Protein AF-A0A2D6JW12-F1 (afdb_monomer_lite)

Foldseek 3Di:
DKFWFAADPDCCLVVLWPFAADGGATWFAPLVVCPPPDPVPDDPSRVVCNVQAIAGLPPRGGGNATEIDDDDPVSVVSSLQSQLVCCCPPVVQVDSVSSSVVSVVRRPPPDDPPVRYDD

Structure (mmCIF, N/CA/C/O backbone):
data_AF-A0A2D6JW12-F1
#
_entry.id   AF-A0A2D6JW12-F1
#
loop_
_atom_site.group_PDB
_atom_site.id
_atom_site.type_symbol
_atom_site.label_atom_id
_atom_site.label_alt_id
_atom_site.label_comp_id
_atom_site.label_asym_id
_atom_site.label_entity_id
_atom_site.label_seq_id
_atom_site.pdbx_PDB_ins_code
_atom_site.Cartn_x
_atom_site.Cartn_y
_atom_site.Cartn_z
_atom_site.occupancy
_atom_site.B_iso_or_equiv
_atom_site.auth_seq_id
_atom_site.auth_comp_id
_atom_site.auth_asym_id
_atom_site.auth_atom_id
_atom_site.pdbx_PDB_model_num
ATOM 1 N N . MET A 1 1 ? -5.994 5.298 15.481 1.00 89.94 1 MET A N 1
ATOM 2 C CA . MET A 1 1 ? -4.730 4.550 15.757 1.00 89.94 1 MET A CA 1
ATOM 3 C C . MET A 1 1 ? -3.594 5.065 14.869 1.00 89.94 1 MET A C 1
ATOM 5 O O . MET A 1 1 ? -3.895 5.805 13.948 1.00 89.94 1 MET A O 1
ATOM 9 N N . LYS A 1 2 ? -2.315 4.736 15.115 1.00 89.19 2 LYS A N 1
ATOM 10 C CA . LYS A 1 2 ? -1.212 5.111 14.198 1.00 89.19 2 LYS A CA 1
ATOM 11 C C . LYS A 1 2 ? -1.217 4.205 12.961 1.00 89.19 2 LYS A C 1
ATOM 13 O O . LYS A 1 2 ? -1.344 2.994 13.121 1.00 89.19 2 LYS A O 1
ATOM 18 N N . PHE A 1 3 ? -1.085 4.780 11.768 1.00 91.56 3 PHE A N 1
ATOM 19 C CA . PHE A 1 3 ? -1.137 4.055 10.496 1.00 91.56 3 PHE A CA 1
ATOM 20 C C . PHE A 1 3 ? -0.222 4.692 9.436 1.00 91.56 3 PHE A C 1
ATOM 22 O O . PHE A 1 3 ? -0.018 5.911 9.485 1.00 91.56 3 PHE A O 1
ATOM 29 N N . PRO A 1 4 ? 0.340 3.903 8.501 1.00 92.44 4 PRO A N 1
ATOM 30 C CA . PRO A 1 4 ? 1.171 4.424 7.421 1.00 92.44 4 PRO A CA 1
ATOM 31 C C . PRO A 1 4 ? 0.363 5.229 6.410 1.00 92.44 4 PRO A C 1
ATOM 33 O O . PRO A 1 4 ? -0.703 4.800 5.968 1.00 92.44 4 PRO A O 1
ATOM 36 N N . ARG A 1 5 ? 0.912 6.370 6.012 1.00 93.00 5 ARG A N 1
ATOM 37 C CA . ARG A 1 5 ? 0.364 7.247 4.984 1.00 93.00 5 ARG A CA 1
ATOM 38 C C . ARG A 1 5 ? 1.472 7.585 3.996 1.00 93.00 5 ARG A C 1
ATOM 40 O O . ARG A 1 5 ? 2.575 7.918 4.428 1.00 93.00 5 ARG A O 1
ATOM 47 N N . THR A 1 6 ? 1.224 7.432 2.706 1.00 93.00 6 THR A N 1
ATOM 48 C CA . THR A 1 6 ? 2.242 7.609 1.662 1.00 93.00 6 THR A CA 1
ATOM 49 C C . THR A 1 6 ? 2.751 9.044 1.623 1.00 93.00 6 THR A C 1
ATOM 51 O O . THR A 1 6 ? 2.008 9.998 1.864 1.00 93.00 6 THR A O 1
ATOM 54 N N . ILE A 1 7 ? 4.037 9.199 1.312 1.00 91.25 7 ILE A N 1
ATOM 55 C CA . ILE A 1 7 ? 4.637 10.502 1.027 1.00 91.25 7 ILE A CA 1
ATOM 56 C C . ILE A 1 7 ? 5.462 10.399 -0.247 1.00 91.25 7 ILE A C 1
ATOM 58 O O . ILE A 1 7 ? 6.224 9.453 -0.437 1.00 91.25 7 ILE A O 1
ATOM 62 N N . ARG A 1 8 ? 5.327 11.398 -1.116 1.00 87.75 8 ARG A N 1
ATOM 63 C CA . ARG A 1 8 ? 6.097 11.495 -2.353 1.00 87.75 8 ARG A CA 1
ATOM 64 C C . ARG A 1 8 ? 7.082 12.651 -2.209 1.00 87.75 8 ARG A C 1
ATOM 66 O O . ARG A 1 8 ? 6.677 13.808 -2.213 1.00 87.75 8 ARG A O 1
ATOM 73 N N . LEU A 1 9 ? 8.359 12.324 -2.009 1.00 85.06 9 LEU A N 1
ATOM 74 C CA . LEU A 1 9 ? 9.419 13.319 -1.784 1.00 85.06 9 LEU A CA 1
ATOM 75 C C . LEU A 1 9 ? 9.937 13.926 -3.091 1.00 85.06 9 LEU A C 1
ATOM 77 O O . LEU A 1 9 ? 10.370 15.073 -3.122 1.00 85.06 9 LEU A O 1
ATOM 81 N N . ASP A 1 10 ? 9.891 13.146 -4.165 1.00 84.75 10 ASP A N 1
ATOM 82 C CA . ASP A 1 10 ? 10.336 13.504 -5.503 1.00 84.75 10 ASP A CA 1
ATOM 83 C C . ASP A 1 10 ? 9.603 12.638 -6.549 1.00 84.75 10 ASP A C 1
ATOM 85 O O . ASP A 1 10 ? 8.677 11.882 -6.245 1.00 84.75 10 ASP A O 1
ATOM 89 N N . ILE A 1 11 ? 10.014 12.736 -7.814 1.00 85.81 11 ILE A N 1
ATOM 90 C CA . ILE A 1 11 ? 9.456 11.932 -8.910 1.00 85.81 11 ILE A CA 1
ATOM 91 C C . ILE A 1 11 ? 9.965 10.476 -8.916 1.00 85.81 11 ILE A C 1
ATOM 93 O O . ILE A 1 11 ? 9.602 9.702 -9.802 1.00 85.81 11 ILE A O 1
ATOM 97 N N . HIS A 1 12 ? 10.807 10.069 -7.957 1.00 83.56 12 HIS A N 1
ATOM 98 C CA . HIS A 1 12 ? 11.449 8.756 -7.972 1.00 83.56 12 HIS A CA 1
ATOM 99 C C . HIS A 1 12 ? 10.423 7.624 -7.994 1.00 83.56 12 HIS A C 1
ATOM 101 O O . HIS A 1 12 ? 10.565 6.709 -8.800 1.00 83.56 12 HIS A O 1
ATOM 107 N N .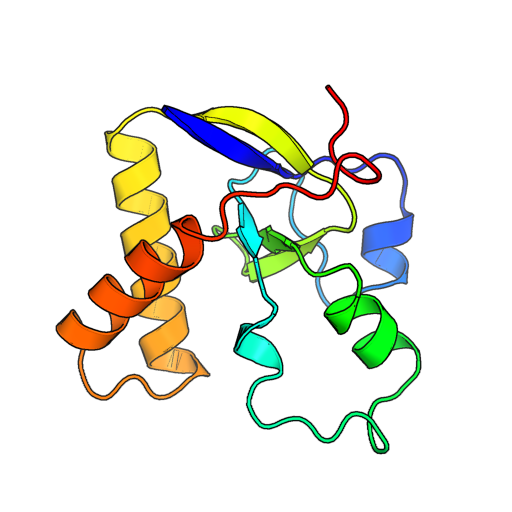 ASP A 1 13 ? 9.369 7.695 -7.175 1.00 83.06 13 ASP A N 1
ATOM 108 C CA . ASP A 1 13 ? 8.333 6.654 -7.130 1.00 83.06 13 ASP A CA 1
ATOM 109 C C . ASP A 1 13 ? 7.659 6.456 -8.501 1.00 83.06 13 ASP A C 1
ATOM 111 O O . ASP A 1 13 ? 7.462 5.319 -8.927 1.00 83.06 13 ASP A O 1
ATOM 115 N N . ALA A 1 14 ? 7.400 7.541 -9.239 1.00 84.75 14 ALA A N 1
ATOM 116 C CA . ALA A 1 14 ? 6.813 7.488 -10.582 1.00 84.75 14 ALA A CA 1
ATOM 117 C C . ALA A 1 14 ? 7.766 6.901 -11.640 1.00 84.75 14 ALA A C 1
ATOM 119 O O . ALA A 1 14 ? 7.318 6.315 -12.621 1.00 84.75 14 ALA A O 1
ATOM 120 N N . ASN A 1 15 ? 9.080 7.029 -11.442 1.00 85.75 15 ASN A N 1
ATOM 121 C CA . ASN A 1 15 ? 10.089 6.461 -12.341 1.00 85.75 15 ASN A CA 1
ATOM 122 C C . ASN A 1 15 ? 10.454 5.009 -11.981 1.00 85.75 15 ASN A C 1
ATOM 124 O O . ASN A 1 15 ? 10.843 4.214 -12.847 1.00 85.75 15 ASN A O 1
ATOM 128 N N . ALA A 1 16 ? 10.374 4.669 -10.694 1.00 81.25 16 ALA A N 1
ATOM 129 C CA . ALA A 1 16 ? 10.779 3.384 -10.144 1.00 81.25 16 ALA A CA 1
ATOM 130 C C . ALA A 1 16 ? 9.693 2.316 -10.296 1.00 81.25 16 ALA A C 1
ATOM 132 O O . ALA A 1 16 ? 10.017 1.157 -10.577 1.00 81.25 16 ALA A O 1
ATOM 133 N N . PHE A 1 17 ? 8.424 2.695 -10.132 1.00 82.19 17 PHE A N 1
ATOM 134 C CA . PHE A 1 17 ? 7.300 1.765 -10.112 1.00 82.19 17 PHE A CA 1
ATOM 135 C C . PHE A 1 17 ? 6.399 1.927 -11.341 1.00 82.19 17 PHE A C 1
ATOM 137 O O . PHE A 1 17 ? 6.193 3.047 -11.797 1.00 82.19 17 PHE A O 1
ATOM 144 N N . PRO A 1 18 ? 5.816 0.830 -11.865 1.00 83.31 18 PRO A N 1
ATOM 145 C CA . PRO A 1 18 ? 4.823 0.913 -12.939 1.00 83.31 18 PRO A CA 1
ATOM 146 C C . PRO A 1 18 ? 3.600 1.757 -12.559 1.00 83.31 18 PRO A C 1
ATOM 148 O O . PRO A 1 18 ? 3.041 2.448 -13.403 1.00 83.31 18 PRO A O 1
ATOM 151 N N . LEU A 1 19 ? 3.211 1.699 -11.282 1.00 88.62 19 LEU A N 1
ATOM 152 C CA . LEU A 1 19 ? 2.178 2.534 -10.688 1.00 88.62 19 LEU A CA 1
ATOM 153 C C . LEU A 1 19 ? 2.689 3.071 -9.351 1.00 88.62 19 LEU A C 1
ATOM 155 O O . LEU A 1 19 ? 2.989 2.294 -8.440 1.00 88.62 19 LEU A O 1
ATOM 159 N N . ALA A 1 20 ? 2.796 4.393 -9.245 1.00 90.31 20 ALA A N 1
ATOM 160 C CA . ALA A 1 20 ? 3.122 5.063 -7.996 1.00 90.31 20 ALA A CA 1
ATOM 161 C C . ALA A 1 20 ? 1.850 5.286 -7.173 1.00 90.31 20 ALA A C 1
ATOM 163 O O . ALA A 1 20 ? 0.820 5.706 -7.698 1.00 90.31 20 ALA A O 1
ATOM 164 N N . ALA A 1 21 ? 1.947 5.025 -5.877 1.00 91.88 21 ALA A N 1
ATOM 165 C CA . ALA A 1 21 ? 0.917 5.385 -4.917 1.00 91.88 21 ALA A CA 1
ATOM 166 C C . ALA A 1 21 ? 0.757 6.910 -4.860 1.00 91.88 21 ALA A C 1
ATOM 168 O O . ALA A 1 21 ? 1.760 7.636 -4.886 1.00 91.88 21 ALA A O 1
ATOM 169 N N . GLU A 1 22 ? -0.479 7.395 -4.796 1.00 92.81 22 GLU A N 1
ATOM 170 C CA . GLU A 1 22 ? -0.758 8.818 -4.617 1.00 92.81 22 GLU A CA 1
ATOM 171 C C . GLU A 1 22 ? -0.265 9.289 -3.246 1.00 92.81 22 GLU A C 1
ATOM 173 O O . GLU A 1 22 ? -0.281 8.514 -2.290 1.00 92.81 22 GLU A O 1
ATOM 178 N N . PRO A 1 23 ? 0.240 10.529 -3.120 1.00 91.62 23 PRO A N 1
ATOM 179 C CA . PRO A 1 23 ? 0.642 11.056 -1.825 1.00 91.62 23 PRO A CA 1
ATOM 180 C C . PRO A 1 23 ? -0.571 11.140 -0.898 1.00 91.62 23 PRO A C 1
ATOM 182 O O . PRO A 1 23 ? -1.686 11.400 -1.339 1.00 91.62 23 PRO A O 1
ATOM 185 N N . GLU A 1 24 ? -0.333 10.965 0.399 1.00 92.75 24 GLU A N 1
ATOM 186 C CA . GLU A 1 24 ? -1.354 11.028 1.441 1.00 92.75 24 GLU A CA 1
ATOM 187 C C . GLU A 1 24 ? -2.419 9.912 1.443 1.00 92.75 24 GLU A C 1
ATOM 189 O O . GLU A 1 24 ? -3.319 9.940 2.293 1.00 92.75 24 GLU A O 1
ATOM 194 N N . GLU A 1 25 ? -2.310 8.894 0.592 1.00 94.06 25 GLU A N 1
ATOM 195 C CA . GLU A 1 25 ? -3.164 7.709 0.698 1.00 94.06 25 GLU A CA 1
ATOM 196 C C . GLU A 1 25 ? -2.697 6.790 1.840 1.00 94.06 25 GLU A C 1
ATOM 198 O O . GLU A 1 25 ? -1.530 6.783 2.253 1.00 94.06 25 GLU A O 1
ATOM 203 N N . TRP A 1 26 ? -3.611 5.995 2.393 1.00 95.19 26 TRP A N 1
ATOM 204 C CA . TRP A 1 26 ? -3.248 5.013 3.417 1.00 95.19 26 TRP A CA 1
ATOM 205 C C . TRP A 1 26 ? -2.498 3.835 2.801 1.00 95.19 26 TRP A C 1
ATOM 207 O O . TRP A 1 26 ? -2.873 3.347 1.734 1.00 95.19 26 TRP A O 1
ATOM 217 N N . ALA A 1 27 ? -1.477 3.336 3.500 1.00 92.94 27 ALA A N 1
ATOM 218 C CA . ALA A 1 27 ? -0.615 2.2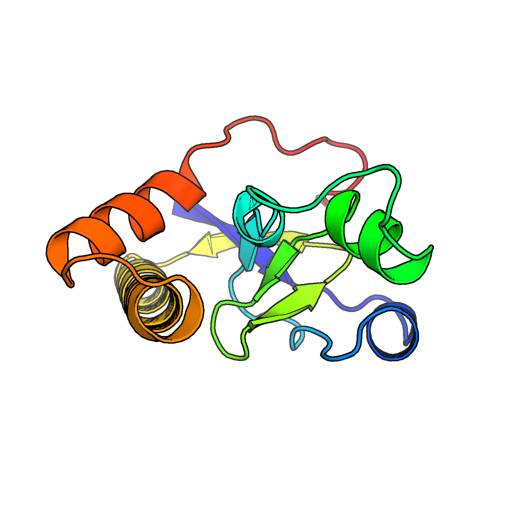79 2.985 1.00 92.94 27 ALA A CA 1
ATOM 219 C C . ALA A 1 27 ? -0.477 1.075 3.922 1.00 92.94 27 ALA A C 1
ATOM 221 O O . ALA A 1 27 ? -0.535 1.186 5.148 1.00 92.94 27 ALA A O 1
ATOM 222 N N . VAL A 1 28 ? -0.218 -0.084 3.318 1.00 90.06 28 VAL A N 1
ATOM 223 C CA . VAL A 1 28 ? 0.129 -1.340 3.997 1.00 90.06 28 VAL A CA 1
ATOM 224 C C . VAL A 1 28 ? 1.450 -1.890 3.467 1.00 90.06 28 VAL A C 1
ATOM 226 O O . VAL A 1 28 ? 1.969 -1.439 2.444 1.00 90.06 28 VAL A O 1
ATOM 229 N N . THR A 1 29 ? 2.016 -2.886 4.148 1.00 84.50 29 THR A N 1
ATOM 230 C CA . THR A 1 29 ? 3.172 -3.611 3.611 1.00 84.50 29 THR A CA 1
ATOM 231 C C . THR A 1 29 ? 2.730 -4.463 2.422 1.00 84.50 29 THR A C 1
ATOM 233 O O . THR A 1 29 ? 1.939 -5.387 2.590 1.00 84.50 29 THR A O 1
AT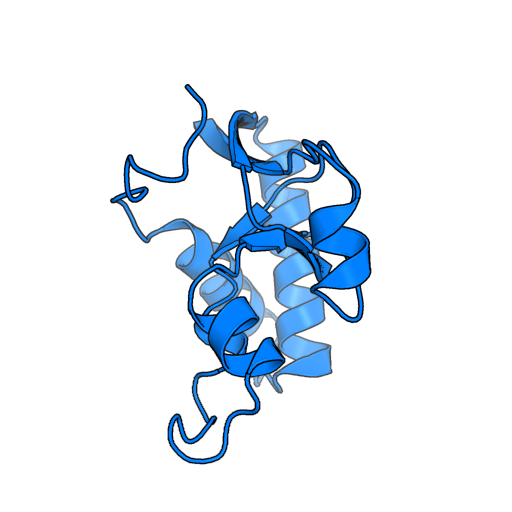OM 236 N N . GLY A 1 30 ? 3.251 -4.178 1.231 1.00 75.81 30 GLY A N 1
ATOM 237 C CA . GLY A 1 30 ? 2.927 -4.867 -0.023 1.00 75.81 30 GLY A CA 1
ATOM 238 C C . GLY A 1 30 ? 3.836 -6.054 -0.345 1.00 75.81 30 GLY A C 1
ATOM 239 O O . GLY A 1 30 ? 4.020 -6.381 -1.516 1.00 75.81 30 GLY A O 1
ATOM 240 N N . THR A 1 31 ? 4.480 -6.658 0.658 1.00 71.25 31 THR A N 1
ATOM 241 C CA . THR A 1 31 ? 5.395 -7.798 0.467 1.00 71.25 31 THR A CA 1
ATOM 242 C C . THR A 1 31 ? 4.660 -9.091 0.118 1.00 71.25 31 THR A C 1
ATOM 244 O O . THR A 1 31 ? 5.248 -9.957 -0.522 1.00 71.25 31 THR A O 1
ATOM 247 N N . PHE A 1 32 ? 3.370 -9.202 0.458 1.00 73.38 32 PHE A N 1
ATOM 248 C CA . PHE A 1 32 ? 2.521 -10.337 0.074 1.00 73.38 32 PHE A CA 1
ATOM 249 C C . PHE A 1 32 ? 2.411 -10.508 -1.447 1.00 73.38 32 PHE A C 1
ATOM 251 O O . PHE A 1 32 ? 2.250 -11.626 -1.919 1.00 73.38 32 PHE A O 1
ATOM 258 N N . ALA A 1 33 ? 2.587 -9.427 -2.216 1.00 68.31 33 ALA A N 1
ATOM 259 C CA . ALA A 1 33 ? 2.585 -9.461 -3.677 1.00 68.31 33 ALA A CA 1
ATOM 260 C C . ALA A 1 33 ? 3.732 -10.292 -4.286 1.00 68.31 33 ALA A C 1
ATOM 262 O O . ALA A 1 33 ? 3.768 -10.508 -5.491 1.00 68.31 33 ALA A O 1
ATOM 263 N N . PHE A 1 34 ? 4.683 -10.730 -3.461 1.00 69.38 34 PHE A N 1
ATOM 264 C CA . PHE A 1 34 ? 5.844 -11.513 -3.865 1.00 69.38 34 PHE A CA 1
ATOM 265 C C . PHE A 1 34 ? 5.906 -12.879 -3.176 1.00 69.38 34 PHE A C 1
ATOM 267 O O . PHE A 1 34 ? 6.964 -13.501 -3.182 1.00 69.38 34 PHE A O 1
ATOM 274 N N . ALA A 1 35 ? 4.811 -13.339 -2.559 1.00 64.31 35 ALA A N 1
ATOM 275 C CA . ALA A 1 35 ? 4.786 -14.614 -1.841 1.00 64.31 35 ALA A CA 1
ATOM 276 C C . ALA A 1 35 ? 5.194 -15.808 -2.729 1.00 64.31 35 ALA A C 1
ATOM 278 O O . ALA A 1 35 ? 5.906 -16.690 -2.257 1.00 64.31 35 ALA A O 1
ATOM 279 N N . ASP A 1 36 ? 4.822 -15.778 -4.012 1.00 65.12 36 ASP A N 1
ATOM 280 C CA . ASP A 1 36 ? 5.133 -16.823 -4.999 1.00 65.12 36 ASP A CA 1
ATOM 281 C C . ASP A 1 36 ? 6.292 -16.455 -5.945 1.00 65.12 36 ASP A C 1
ATOM 283 O O . ASP A 1 36 ? 6.579 -17.173 -6.903 1.00 65.12 36 ASP A O 1
ATOM 287 N N . ALA A 1 37 ? 6.952 -15.314 -5.723 1.00 67.50 37 ALA A N 1
ATOM 288 C CA . ALA A 1 37 ? 7.991 -14.830 -6.622 1.00 67.50 37 ALA A CA 1
ATOM 289 C C . ALA A 1 37 ? 9.357 -15.439 -6.275 1.00 67.50 37 ALA A C 1
ATOM 291 O O . ALA A 1 37 ? 9.800 -15.370 -5.130 1.00 67.50 37 ALA A O 1
ATOM 292 N N . ASP A 1 38 ? 10.062 -15.968 -7.279 1.00 70.94 38 ASP A N 1
ATOM 293 C CA . ASP A 1 38 ? 11.451 -16.411 -7.129 1.00 70.94 38 ASP A CA 1
ATOM 294 C C . ASP A 1 38 ? 12.388 -15.188 -7.067 1.00 70.94 38 ASP A C 1
ATOM 296 O O . ASP A 1 38 ? 12.522 -14.471 -8.067 1.00 70.94 38 ASP A O 1
ATOM 300 N N . PRO A 1 39 ? 13.081 -14.939 -5.937 1.00 66.88 39 PRO A N 1
ATOM 301 C CA . PRO A 1 39 ? 14.006 -13.816 -5.809 1.00 66.88 39 PRO A CA 1
ATOM 302 C C . PRO A 1 39 ? 15.124 -13.810 -6.862 1.00 66.88 39 PRO A C 1
ATOM 304 O O . PRO A 1 39 ? 15.635 -12.738 -7.189 1.00 66.88 39 PRO A O 1
ATOM 307 N N . ALA A 1 40 ? 15.509 -14.978 -7.393 1.00 71.50 40 ALA A N 1
ATOM 308 C CA . ALA A 1 40 ? 16.537 -15.102 -8.425 1.00 71.50 40 AL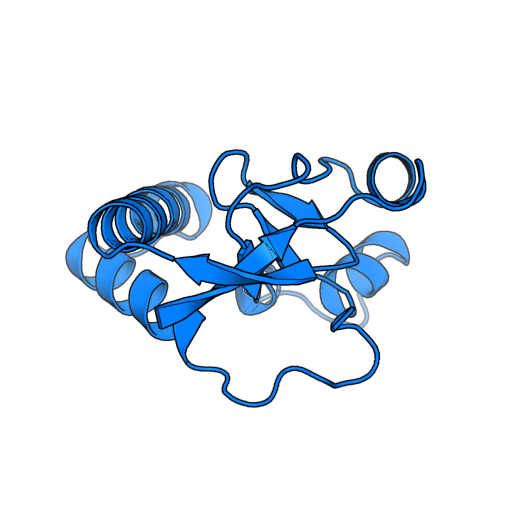A A CA 1
ATOM 309 C C . ALA A 1 40 ? 16.034 -14.726 -9.830 1.00 71.50 40 ALA A C 1
ATOM 311 O O . ALA A 1 40 ? 16.841 -14.365 -10.687 1.00 71.50 40 ALA A O 1
ATOM 312 N N . ALA A 1 41 ? 14.717 -14.766 -10.057 1.00 75.12 41 ALA A N 1
ATOM 313 C CA . ALA A 1 41 ? 14.082 -14.403 -11.323 1.00 75.12 41 ALA A CA 1
ATOM 314 C C . ALA A 1 41 ? 13.613 -12.935 -11.370 1.00 75.12 41 ALA A C 1
ATOM 316 O O . ALA A 1 41 ? 13.258 -12.438 -12.438 1.00 75.12 41 ALA A O 1
ATOM 317 N N . MET A 1 42 ? 13.627 -12.226 -10.235 1.00 73.94 42 MET A N 1
ATOM 318 C CA . MET A 1 42 ? 13.187 -10.832 -10.155 1.00 73.94 42 MET A CA 1
ATOM 319 C C . MET A 1 42 ? 14.129 -9.883 -10.903 1.00 73.94 42 MET A C 1
ATOM 321 O O . MET A 1 42 ? 15.331 -9.809 -10.625 1.00 73.94 42 MET A O 1
ATOM 325 N N . THR A 1 43 ? 13.558 -9.048 -11.768 1.00 74.12 43 THR A N 1
ATOM 326 C CA . THR A 1 43 ? 14.242 -7.899 -12.366 1.00 74.12 43 THR A CA 1
ATOM 327 C C . THR A 1 43 ? 14.632 -6.866 -11.301 1.00 74.12 43 THR A C 1
ATOM 329 O O . THR A 1 43 ? 14.072 -6.817 -10.204 1.00 74.12 43 THR A O 1
ATOM 332 N N . GLY A 1 44 ? 15.570 -5.964 -11.618 1.00 73.94 44 GLY A N 1
ATOM 333 C CA . GLY A 1 44 ? 16.019 -4.934 -10.668 1.00 73.94 44 GLY A CA 1
ATOM 334 C C . GLY A 1 44 ? 14.887 -4.053 -10.112 1.00 73.94 44 GLY A C 1
ATOM 335 O O . GLY A 1 44 ? 14.930 -3.666 -8.944 1.00 73.94 44 GLY A O 1
ATOM 336 N N . LYS A 1 45 ? 13.841 -3.786 -10.908 1.00 69.38 45 LYS A N 1
ATOM 337 C CA . LYS A 1 45 ? 12.658 -3.023 -10.469 1.00 69.38 45 LYS A CA 1
ATOM 338 C C . LYS A 1 45 ? 11.757 -3.832 -9.534 1.00 69.38 45 LYS A C 1
ATOM 340 O O . LYS A 1 45 ? 11.253 -3.283 -8.558 1.00 69.38 45 LYS A O 1
ATOM 345 N N . GLU A 1 46 ? 11.599 -5.130 -9.778 1.00 70.19 46 GLU A N 1
ATOM 346 C CA . GLU A 1 46 ? 10.836 -6.027 -8.900 1.00 70.19 46 GLU A CA 1
ATOM 347 C C . GLU A 1 46 ? 11.547 -6.238 -7.565 1.00 70.19 46 GLU A C 1
ATOM 349 O O . GLU A 1 46 ? 10.913 -6.149 -6.518 1.00 70.19 46 GLU A O 1
ATOM 354 N N . GLN A 1 47 ? 12.875 -6.386 -7.568 1.00 70.62 47 GLN A N 1
ATOM 355 C CA . GLN A 1 47 ? 13.660 -6.439 -6.332 1.00 70.62 47 GLN A CA 1
ATOM 356 C C . GLN A 1 47 ? 13.566 -5.133 -5.534 1.00 70.62 47 GLN A C 1
ATOM 358 O O . GLN A 1 47 ? 13.522 -5.155 -4.302 1.00 70.62 47 GLN A O 1
ATOM 363 N N . LEU A 1 48 ? 13.538 -3.984 -6.217 1.00 66.56 48 LEU A N 1
ATOM 364 C CA . LEU A 1 48 ? 13.348 -2.682 -5.582 1.00 66.56 48 LEU A CA 1
ATOM 365 C C . LEU A 1 48 ? 11.956 -2.584 -4.947 1.00 66.56 48 LEU A C 1
ATOM 367 O O . LEU A 1 48 ? 11.830 -2.202 -3.786 1.00 66.56 48 LEU A O 1
ATOM 371 N N . ALA A 1 49 ? 10.924 -2.995 -5.680 1.00 67.06 49 ALA A N 1
ATOM 372 C CA . ALA A 1 49 ? 9.547 -3.060 -5.211 1.00 67.06 49 ALA A CA 1
ATOM 373 C C . ALA A 1 49 ? 9.360 -4.049 -4.045 1.00 67.06 49 ALA A C 1
ATOM 375 O O . ALA A 1 49 ? 8.618 -3.748 -3.112 1.00 67.06 49 ALA A O 1
ATOM 376 N N . PHE A 1 50 ? 10.081 -5.171 -4.038 1.00 67.69 50 PHE A N 1
ATOM 377 C CA . PHE A 1 50 ? 10.135 -6.121 -2.925 1.00 67.69 50 PHE A CA 1
ATOM 378 C C . PHE A 1 50 ? 10.793 -5.508 -1.683 1.00 67.69 50 PHE A C 1
ATOM 380 O O . PHE A 1 50 ? 10.257 -5.593 -0.579 1.00 67.69 50 PHE A O 1
ATOM 387 N N . LYS A 1 51 ? 11.929 -4.820 -1.853 1.00 65.44 51 LYS A N 1
ATOM 388 C CA . LYS A 1 51 ? 12.692 -4.215 -0.746 1.00 65.44 51 LYS A CA 1
ATOM 389 C C . LYS A 1 51 ? 12.053 -2.952 -0.160 1.00 65.44 51 LYS A C 1
ATOM 391 O O . LYS A 1 51 ? 12.322 -2.639 1.005 1.00 65.44 51 LYS A O 1
ATOM 396 N N . ASN A 1 52 ? 11.260 -2.224 -0.948 1.00 64.69 52 ASN A N 1
ATOM 397 C CA . ASN A 1 52 ? 10.747 -0.883 -0.626 1.00 64.69 52 ASN A CA 1
ATOM 398 C C . ASN A 1 52 ? 9.211 -0.792 -0.608 1.00 64.69 52 ASN A C 1
ATOM 400 O O . ASN A 1 52 ? 8.667 0.303 -0.612 1.00 64.69 52 ASN A O 1
ATOM 404 N N . GLY A 1 53 ? 8.511 -1.925 -0.638 1.00 69.00 53 GLY A N 1
ATOM 405 C CA . GLY A 1 53 ? 7.128 -1.990 -1.098 1.00 69.00 53 GLY A CA 1
ATOM 406 C C . GLY A 1 53 ? 6.062 -1.614 -0.081 1.00 69.00 53 GLY A C 1
ATOM 407 O O . GLY A 1 53 ? 5.347 -2.504 0.379 1.00 69.00 53 GLY A O 1
ATOM 408 N N . TRP A 1 54 ? 5.882 -0.325 0.197 1.00 86.94 54 TRP A N 1
ATOM 409 C CA . TRP A 1 54 ? 4.573 0.143 0.653 1.00 86.94 54 TRP A CA 1
ATOM 410 C C . TRP A 1 54 ? 3.586 0.065 -0.507 1.00 86.94 54 TRP A C 1
ATOM 412 O O . TRP A 1 54 ? 3.946 0.357 -1.648 1.00 86.94 54 TRP A O 1
ATOM 422 N N . LEU A 1 55 ? 2.366 -0.365 -0.208 1.00 90.56 55 LEU A N 1
ATOM 423 C CA . LEU A 1 55 ? 1.265 -0.452 -1.157 1.00 90.56 55 LEU A CA 1
ATOM 424 C C . LEU A 1 55 ? 0.165 0.504 -0.704 1.00 90.56 55 LEU A C 1
ATOM 426 O O . LEU A 1 55 ? -0.321 0.376 0.423 1.00 90.56 55 LEU A O 1
ATOM 430 N N . GLY A 1 56 ? -0.195 1.444 -1.574 1.00 92.44 56 GLY A N 1
ATOM 431 C CA . GLY A 1 56 ? -1.365 2.297 -1.411 1.00 92.44 56 GLY A CA 1
ATOM 432 C C . GLY A 1 56 ? -2.648 1.471 -1.388 1.00 92.44 56 GLY A C 1
ATOM 433 O O . GLY A 1 56 ? -2.714 0.384 -1.958 1.00 92.44 56 GLY A O 1
ATOM 434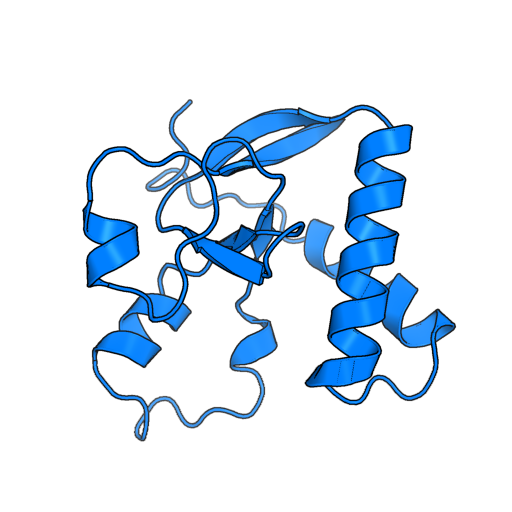 N N . THR A 1 57 ? -3.667 1.942 -0.683 1.00 93.62 57 THR A N 1
ATOM 435 C CA . THR A 1 57 ? -4.931 1.200 -0.503 1.00 93.62 57 THR A CA 1
ATOM 436 C C . THR A 1 57 ? -6.094 1.825 -1.264 1.00 93.62 57 THR A C 1
ATOM 438 O O . THR A 1 57 ? -7.222 1.332 -1.180 1.00 93.62 57 THR A O 1
ATOM 441 N N . GLU A 1 58 ? -5.828 2.895 -2.015 1.00 92.31 58 GLU A N 1
ATOM 442 C CA . GLU A 1 58 ? -6.802 3.541 -2.888 1.00 92.31 58 GLU A CA 1
ATOM 443 C C . GLU A 1 58 ? -6.541 3.157 -4.343 1.00 92.31 58 GLU A C 1
ATOM 445 O O . GLU A 1 58 ? -7.444 2.647 -5.004 1.00 92.31 58 GLU A O 1
ATOM 450 N N . ASN A 1 59 ? -5.303 3.324 -4.826 1.00 90.69 59 ASN A N 1
ATOM 451 C CA . ASN A 1 59 ? -4.942 2.997 -6.211 1.00 90.69 59 ASN A CA 1
ATOM 452 C C . ASN A 1 59 ? -4.073 1.733 -6.364 1.00 90.69 59 ASN A C 1
ATOM 454 O O . ASN A 1 59 ? -3.784 1.333 -7.490 1.00 90.69 59 ASN A O 1
ATOM 458 N N . PHE A 1 60 ? -3.650 1.109 -5.258 1.00 91.38 60 PHE A N 1
ATOM 459 C CA . PHE A 1 60 ? -2.738 -0.050 -5.237 1.00 91.38 60 PHE A CA 1
ATOM 460 C C . PHE A 1 60 ? -1.393 0.179 -5.945 1.00 91.38 60 PHE A C 1
ATOM 46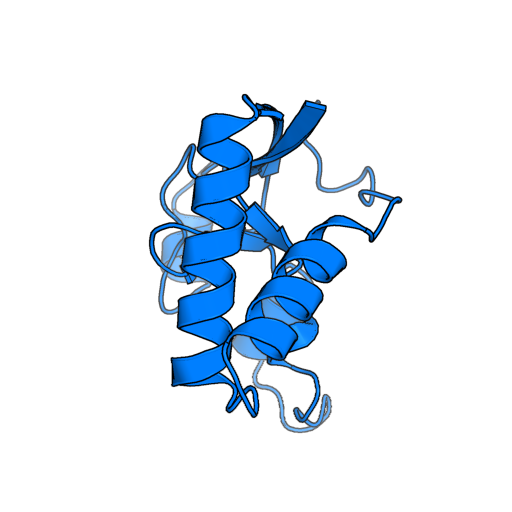2 O O . PHE A 1 60 ? -0.726 -0.756 -6.393 1.00 91.38 60 PHE A O 1
ATOM 469 N N . GLY A 1 61 ? -0.961 1.436 -6.007 1.00 90.56 61 GLY A N 1
ATOM 470 C CA . GLY A 1 61 ? 0.373 1.841 -6.409 1.00 90.56 61 GLY A CA 1
ATOM 471 C C . GLY A 1 61 ? 1.396 1.623 -5.299 1.00 90.56 61 GLY A C 1
ATOM 472 O O . GLY A 1 61 ? 1.067 1.346 -4.142 1.00 90.56 61 GLY A O 1
ATOM 473 N N . ARG A 1 62 ? 2.677 1.744 -5.647 1.00 89.50 62 ARG A N 1
ATOM 474 C CA . ARG A 1 62 ? 3.782 1.583 -4.696 1.00 89.50 62 ARG A CA 1
ATOM 475 C C . ARG A 1 62 ? 4.354 2.926 -4.274 1.00 89.50 62 ARG A C 1
ATOM 477 O O . ARG A 1 62 ? 4.447 3.842 -5.088 1.00 89.50 62 ARG A O 1
ATOM 484 N N . SER A 1 63 ? 4.789 3.021 -3.023 1.00 89.00 63 SER A N 1
ATOM 485 C CA . SER A 1 63 ? 5.594 4.150 -2.553 1.00 89.00 63 SER A CA 1
ATOM 486 C C . SER A 1 63 ? 6.837 3.665 -1.826 1.00 89.00 63 SER A C 1
ATOM 488 O O . SER A 1 63 ? 6.813 2.644 -1.136 1.00 89.00 63 SER A O 1
ATOM 490 N N . THR A 1 64 ? 7.931 4.410 -1.972 1.00 86.25 64 THR A N 1
ATOM 491 C CA . THR A 1 64 ? 9.171 4.142 -1.237 1.00 86.25 64 THR A CA 1
ATOM 492 C C . THR A 1 64 ? 9.063 4.580 0.224 1.00 86.25 64 THR A C 1
ATOM 494 O O . THR A 1 64 ? 9.674 3.958 1.102 1.00 86.25 64 THR A O 1
ATOM 497 N N . PHE A 1 65 ? 8.281 5.628 0.503 1.00 87.06 65 PHE A N 1
ATOM 498 C CA . PHE A 1 65 ? 8.227 6.267 1.811 1.00 87.06 65 PHE A CA 1
ATOM 499 C C . PHE A 1 65 ? 6.803 6.420 2.333 1.00 87.06 65 PHE A C 1
ATOM 501 O O . PHE A 1 65 ? 5.845 6.687 1.612 1.00 87.06 65 PHE A O 1
ATOM 508 N N . VAL A 1 66 ? 6.692 6.304 3.649 1.00 90.19 66 VAL A N 1
ATOM 509 C CA . VAL A 1 66 ? 5.473 6.606 4.388 1.00 90.19 66 VAL A CA 1
ATOM 510 C C . VAL A 1 66 ? 5.826 7.457 5.595 1.00 90.19 66 VAL A C 1
ATOM 512 O O . VAL A 1 66 ? 6.919 7.354 6.161 1.00 90.19 66 VAL A O 1
ATOM 515 N N . GLN A 1 67 ? 4.865 8.256 6.022 1.00 90.88 67 GLN A N 1
ATOM 516 C CA . GLN A 1 67 ? 4.833 8.854 7.345 1.00 90.88 67 GLN A CA 1
ATOM 517 C C . GLN A 1 67 ? 3.818 8.111 8.217 1.00 90.88 67 GLN A C 1
ATOM 519 O O . GLN A 1 67 ? 2.909 7.442 7.721 1.00 90.88 67 GLN A O 1
ATOM 524 N N . VAL A 1 68 ? 3.940 8.238 9.535 1.00 91.06 68 VAL A N 1
ATOM 525 C CA . VAL A 1 68 ? 2.931 7.718 10.464 1.00 91.06 68 VAL A CA 1
ATOM 526 C C . VAL A 1 68 ? 1.935 8.823 10.778 1.00 91.06 68 VAL A C 1
ATOM 528 O O . VAL A 1 68 ? 2.301 9.903 11.228 1.00 91.06 68 VAL A O 1
ATOM 531 N N . SER A 1 69 ? 0.654 8.545 10.565 1.00 92.12 69 SER A N 1
ATOM 532 C CA . SER A 1 69 ? -0.449 9.464 10.856 1.00 92.12 69 SER A CA 1
ATOM 533 C C . SER A 1 69 ? -1.526 8.773 11.690 1.00 92.12 69 SER A C 1
ATOM 535 O O . SER A 1 69 ? -1.543 7.548 11.823 1.00 92.12 69 SER A O 1
ATOM 537 N N . VAL A 1 70 ? -2.412 9.551 12.312 1.00 92.94 70 VAL A N 1
ATOM 538 C CA . VAL A 1 70 ? -3.552 8.991 13.045 1.00 92.94 70 VAL A CA 1
ATOM 539 C C . VAL A 1 70 ? -4.664 8.681 12.049 1.00 92.94 70 VAL A C 1
ATOM 541 O O . VAL A 1 70 ? -5.215 9.594 11.445 1.00 92.94 70 VAL A O 1
ATOM 544 N N . ILE A 1 71 ? -5.006 7.402 11.899 1.00 94.12 71 ILE A N 1
ATOM 545 C CA . ILE A 1 71 ? -6.151 6.969 11.096 1.00 94.12 71 ILE A CA 1
ATOM 546 C C . ILE A 1 71 ? -7.428 6.928 11.958 1.00 94.12 71 ILE A C 1
ATOM 548 O O . ILE A 1 71 ? -7.392 6.352 13.061 1.00 94.12 71 ILE A O 1
ATOM 552 N N . PRO A 1 72 ? -8.541 7.523 11.483 1.00 94.69 72 PRO A N 1
ATOM 553 C CA . PRO A 1 72 ? -9.878 7.321 12.041 1.00 94.69 72 PRO A CA 1
ATOM 554 C C . PRO A 1 72 ? -10.419 5.911 11.769 1.00 94.69 72 PRO A C 1
ATOM 556 O O . PRO A 1 72 ? -10.127 5.314 10.734 1.00 94.69 72 PRO A O 1
ATOM 559 N N . ASP A 1 73 ? -11.280 5.402 12.648 1.00 93.00 73 ASP A N 1
ATOM 560 C CA . ASP A 1 73 ? -11.828 4.041 12.539 1.00 93.00 73 ASP A CA 1
ATOM 561 C C . ASP A 1 73 ? -12.615 3.798 11.243 1.00 93.00 73 ASP A C 1
ATOM 563 O O . ASP A 1 73 ? -12.592 2.699 10.690 1.00 93.00 73 ASP A O 1
ATOM 567 N N . GLU A 1 74 ? -13.316 4.813 10.742 1.00 94.44 74 GLU A N 1
ATOM 568 C CA . GLU A 1 74 ? -14.056 4.730 9.481 1.00 94.44 74 GLU A CA 1
ATOM 569 C C . GLU A 1 74 ? -13.121 4.561 8.279 1.00 94.44 74 GLU A C 1
ATOM 571 O O . GLU A 1 74 ? -13.329 3.674 7.448 1.00 94.44 74 GLU A O 1
ATOM 576 N N . GLN A 1 75 ? -12.054 5.359 8.234 1.00 94.81 75 GLN A N 1
ATOM 577 C CA . GLN A 1 75 ? -11.028 5.276 7.197 1.00 94.81 75 GLN A CA 1
ATOM 578 C C . GLN A 1 75 ? -10.289 3.942 7.271 1.00 94.81 75 GLN A C 1
ATOM 580 O O . GLN A 1 75 ? -10.077 3.290 6.255 1.00 94.81 75 GLN A O 1
ATOM 585 N N . PHE A 1 76 ? -9.994 3.458 8.479 1.00 93.31 76 PHE A N 1
ATOM 586 C CA . PHE A 1 76 ? -9.414 2.132 8.657 1.00 93.31 76 PHE A CA 1
ATOM 587 C C . PHE A 1 76 ? -10.327 1.019 8.117 1.00 93.31 76 PHE A C 1
ATOM 589 O O . PHE A 1 76 ? -9.864 0.101 7.441 1.00 93.31 76 PHE A O 1
ATOM 596 N N . LYS A 1 77 ? -11.642 1.104 8.355 1.00 94.25 77 LYS A N 1
ATOM 597 C CA . LYS A 1 77 ? -12.604 0.167 7.755 1.00 94.25 77 LYS A CA 1
ATOM 598 C C . LYS A 1 77 ? -12.603 0.258 6.226 1.00 94.25 77 LYS A C 1
ATOM 600 O O . LYS A 1 77 ? -12.746 -0.779 5.586 1.00 94.25 77 LYS A O 1
ATOM 605 N N . ALA A 1 78 ? -12.439 1.449 5.647 1.00 94.50 78 ALA A N 1
ATOM 606 C CA . ALA A 1 78 ? -12.316 1.620 4.199 1.00 94.50 78 ALA A CA 1
ATOM 607 C C . ALA A 1 78 ? -11.055 0.940 3.647 1.00 94.50 78 ALA A C 1
ATOM 609 O O . ALA A 1 78 ? -11.170 0.146 2.719 1.00 94.50 78 ALA A O 1
ATOM 610 N N . VAL A 1 79 ? -9.900 1.137 4.291 1.00 94.31 79 VAL A N 1
ATOM 611 C CA . VAL A 1 79 ? -8.640 0.455 3.945 1.00 94.31 79 VAL A CA 1
ATOM 612 C C . VAL A 1 79 ? -8.816 -1.062 3.920 1.00 94.31 79 VAL A C 1
ATOM 614 O O . VAL A 1 79 ? -8.456 -1.713 2.943 1.00 94.31 79 VAL A O 1
ATOM 617 N N . VAL A 1 80 ? -9.418 -1.634 4.969 1.00 93.69 80 VAL A N 1
ATOM 618 C CA . VAL A 1 80 ? -9.655 -3.084 5.049 1.00 93.69 80 VAL A CA 1
ATOM 619 C C . VAL A 1 80 ? -10.576 -3.564 3.928 1.00 93.69 80 VAL A C 1
ATOM 621 O O . VAL A 1 80 ? -10.312 -4.610 3.345 1.00 93.69 80 VAL A O 1
ATOM 624 N N . ARG A 1 81 ? -11.645 -2.820 3.611 1.00 94.50 81 ARG A N 1
ATOM 625 C CA . ARG A 1 81 ? -12.564 -3.184 2.520 1.00 94.50 81 ARG A CA 1
ATOM 626 C C . ARG A 1 81 ? -11.872 -3.154 1.161 1.00 94.50 81 ARG A C 1
ATOM 628 O O . ARG A 1 81 ? -11.986 -4.128 0.425 1.00 94.50 81 ARG A O 1
ATOM 635 N N . ASN A 1 82 ? -11.153 -2.074 0.855 1.00 94.62 82 ASN A N 1
ATOM 636 C CA . ASN A 1 82 ? -10.456 -1.920 -0.420 1.00 94.62 82 ASN A CA 1
ATOM 637 C C . ASN A 1 82 ? -9.409 -3.022 -0.590 1.00 94.62 82 ASN A C 1
ATOM 639 O O . ASN A 1 82 ? -9.378 -3.703 -1.611 1.00 94.62 82 ASN A O 1
ATOM 643 N N . LEU A 1 83 ? -8.591 -3.245 0.442 1.00 92.62 83 LEU A N 1
ATOM 644 C CA . LEU A 1 83 ? -7.558 -4.272 0.408 1.00 92.62 83 LEU A CA 1
ATOM 645 C C . LEU A 1 83 ? -8.156 -5.679 0.287 1.00 92.62 83 LEU A C 1
ATOM 647 O O . LEU A 1 83 ? -7.636 -6.483 -0.475 1.00 92.62 83 LEU A O 1
ATOM 651 N N . ALA A 1 84 ? -9.258 -5.976 0.979 1.00 92.94 84 ALA A N 1
ATOM 652 C CA . ALA A 1 84 ? -9.938 -7.263 0.845 1.00 92.94 84 ALA A CA 1
ATOM 653 C C . ALA A 1 84 ? -10.463 -7.490 -0.582 1.00 92.94 84 ALA A C 1
ATOM 655 O O . ALA A 1 84 ? -10.240 -8.558 -1.144 1.00 92.94 84 ALA A O 1
ATOM 656 N N . ALA A 1 85 ? -11.106 -6.487 -1.189 1.00 92.88 85 ALA A N 1
ATOM 657 C CA . ALA A 1 85 ? -11.553 -6.576 -2.579 1.00 92.88 85 ALA A CA 1
ATOM 658 C C . ALA A 1 85 ? -10.370 -6.843 -3.525 1.00 92.88 85 ALA A C 1
ATOM 660 O O . ALA A 1 85 ? -10.402 -7.787 -4.309 1.00 92.88 85 ALA A O 1
ATOM 661 N N . HIS A 1 86 ? -9.273 -6.100 -3.364 1.00 91.38 86 HIS A N 1
ATOM 662 C CA . HIS A 1 86 ? -8.071 -6.280 -4.174 1.00 91.38 86 HIS A CA 1
ATOM 663 C C . HIS A 1 86 ? -7.425 -7.662 -4.003 1.00 91.38 86 HIS A C 1
ATOM 665 O O . HIS A 1 86 ? -7.016 -8.267 -4.993 1.00 91.38 86 HIS A O 1
ATOM 671 N N . LEU A 1 87 ? -7.354 -8.181 -2.771 1.00 87.88 87 LEU A N 1
ATOM 672 C CA . LEU A 1 87 ? -6.850 -9.528 -2.480 1.00 87.88 87 LEU A CA 1
ATOM 673 C C . LEU A 1 87 ? -7.723 -10.617 -3.110 1.00 87.88 87 LEU A C 1
ATOM 675 O O . LEU A 1 87 ? -7.199 -11.597 -3.636 1.00 87.88 87 LEU A O 1
ATOM 679 N N . HIS A 1 88 ? -9.042 -10.449 -3.084 1.00 90.12 88 HIS A N 1
ATOM 680 C CA . HIS A 1 88 ? -9.956 -11.387 -3.723 1.00 90.12 88 HIS A CA 1
ATOM 681 C C . HIS A 1 88 ? -9.809 -11.374 -5.250 1.00 90.12 88 HIS A C 1
ATOM 683 O O . HIS A 1 88 ? -9.646 -12.429 -5.855 1.00 90.12 88 HIS A O 1
ATOM 689 N N . GLU A 1 89 ? -9.784 -10.188 -5.858 1.00 89.06 89 GLU A N 1
ATOM 690 C CA . GLU A 1 89 ? -9.734 -10.023 -7.314 1.00 89.06 89 GLU A CA 1
ATOM 691 C C . GLU A 1 89 ? -8.377 -10.392 -7.929 1.00 89.06 89 GLU A C 1
ATOM 693 O O . GLU A 1 89 ? -8.336 -10.987 -9.002 1.00 89.06 89 GLU A O 1
ATOM 698 N N . ASN A 1 90 ? -7.265 -10.045 -7.269 1.00 86.56 90 ASN A N 1
ATOM 699 C CA . ASN A 1 90 ? -5.925 -10.125 -7.869 1.00 86.56 90 ASN A CA 1
ATOM 700 C C . ASN A 1 90 ? -5.056 -11.245 -7.289 1.00 86.56 90 ASN A C 1
ATOM 702 O O . ASN A 1 90 ? -4.099 -11.664 -7.933 1.00 86.56 90 ASN A O 1
ATOM 706 N N . TYR A 1 91 ? -5.379 -11.732 -6.088 1.00 81.81 91 TYR A N 1
ATOM 707 C CA . TYR A 1 91 ? -4.586 -12.745 -5.381 1.00 81.81 91 TYR A CA 1
ATOM 708 C C . TYR A 1 91 ? -5.383 -14.013 -5.058 1.00 81.81 91 TYR A C 1
ATOM 710 O O . TYR A 1 91 ? -4.878 -14.902 -4.378 1.00 81.81 91 TYR A O 1
ATOM 718 N N . GLY A 1 92 ? -6.619 -14.120 -5.557 1.00 82.88 92 GLY A N 1
ATOM 719 C CA . GLY A 1 92 ? -7.394 -15.357 -5.504 1.00 82.88 92 GLY A CA 1
ATOM 720 C C . GLY A 1 92 ? -7.807 -15.775 -4.096 1.00 82.88 92 GLY A C 1
ATOM 721 O O . GLY A 1 92 ? -7.889 -16.973 -3.822 1.00 82.88 92 GLY A O 1
ATOM 722 N N . ALA A 1 93 ? -8.059 -14.819 -3.192 1.00 82.88 93 ALA A N 1
ATOM 723 C CA . ALA A 1 93 ? -8.609 -15.156 -1.880 1.00 82.88 93 ALA A CA 1
ATOM 724 C C . ALA A 1 93 ? -9.900 -15.990 -2.054 1.00 82.88 93 ALA A C 1
ATOM 726 O O . ALA A 1 93 ? -10.764 -15.593 -2.840 1.00 82.88 93 ALA A O 1
ATOM 727 N N . PRO A 1 94 ? -10.050 -17.125 -1.344 1.00 82.00 94 PRO A N 1
ATOM 728 C CA . PRO A 1 94 ? -11.096 -18.114 -1.629 1.00 82.00 94 PRO A CA 1
ATOM 729 C C . PRO A 1 94 ? -12.512 -17.572 -1.402 1.00 82.00 94 PRO A C 1
ATOM 731 O O . PRO A 1 94 ? -13.448 -17.965 -2.093 1.00 82.00 94 PRO A O 1
ATOM 734 N N . ASP A 1 95 ? -12.659 -16.646 -0.458 1.00 89.31 95 ASP A N 1
ATOM 735 C CA . ASP A 1 95 ? -13.880 -15.897 -0.207 1.00 89.31 95 ASP A CA 1
ATOM 736 C C . ASP A 1 95 ? -13.556 -14.521 0.404 1.00 89.31 95 ASP A C 1
ATOM 738 O O . ASP A 1 95 ? -12.415 -14.211 0.772 1.00 89.31 95 ASP A O 1
ATOM 742 N N . MET A 1 96 ? -14.582 -13.675 0.517 1.00 88.31 96 MET A N 1
ATOM 743 C CA . MET A 1 96 ? -14.440 -12.329 1.076 1.00 88.31 96 MET A CA 1
ATOM 744 C C . MET A 1 96 ? -14.111 -12.316 2.573 1.00 88.31 96 MET A C 1
ATOM 746 O O . MET A 1 96 ? -13.530 -11.339 3.046 1.00 88.31 96 MET A O 1
ATOM 750 N N . LEU A 1 97 ? -14.464 -13.357 3.333 1.00 90.94 97 LEU A N 1
ATOM 751 C CA . LEU A 1 97 ? -14.135 -13.435 4.756 1.00 90.94 97 LEU A CA 1
ATOM 752 C C . LEU A 1 97 ? -12.620 -13.613 4.919 1.00 90.94 97 LEU A C 1
ATOM 754 O O . LEU A 1 97 ? -11.986 -12.815 5.611 1.00 90.94 97 LEU A O 1
ATOM 758 N N . ALA A 1 98 ? -12.038 -14.573 4.198 1.00 88.38 98 ALA A N 1
ATOM 759 C CA . ALA A 1 98 ? -10.601 -14.810 4.140 1.00 88.38 98 ALA A CA 1
ATOM 760 C C . ALA A 1 98 ? -9.843 -13.566 3.647 1.00 88.38 98 ALA A C 1
ATOM 762 O O . ALA A 1 98 ? -8.811 -13.197 4.212 1.00 88.38 98 ALA A O 1
ATOM 763 N N . ALA A 1 99 ? -10.382 -12.863 2.645 1.00 89.31 99 ALA A N 1
ATOM 764 C CA . ALA A 1 99 ? -9.793 -11.623 2.147 1.00 89.31 99 ALA A CA 1
ATOM 765 C C . ALA A 1 99 ? -9.774 -10.505 3.209 1.00 89.31 99 ALA A C 1
ATOM 767 O O . ALA A 1 99 ? -8.777 -9.797 3.354 1.00 89.31 99 ALA A O 1
ATOM 768 N N . VAL A 1 100 ? -10.851 -10.360 3.992 1.00 90.44 100 VAL A N 1
ATOM 769 C CA . VAL A 1 100 ? -10.925 -9.388 5.096 1.00 90.44 100 VAL A CA 1
ATOM 770 C C . VAL A 1 100 ? -9.963 -9.749 6.226 1.00 90.44 100 VAL A C 1
ATOM 772 O O . VAL A 1 100 ? -9.324 -8.854 6.787 1.00 90.44 100 VAL A O 1
ATOM 775 N N . GLU A 1 101 ? -9.836 -11.028 6.573 1.00 89.19 101 GLU A N 1
ATOM 776 C CA . GLU A 1 101 ? -8.875 -11.476 7.585 1.00 89.19 101 GLU A CA 1
ATOM 777 C C . GLU A 1 101 ? -7.433 -11.205 7.151 1.00 89.19 101 GLU A C 1
ATOM 779 O O . GLU A 1 101 ? -6.664 -10.616 7.919 1.00 89.19 101 GLU A O 1
ATOM 784 N N . ALA A 1 102 ? -7.090 -11.523 5.901 1.00 86.12 102 ALA A N 1
ATOM 785 C CA . ALA A 1 102 ? -5.789 -11.212 5.319 1.00 86.12 102 ALA A CA 1
ATOM 786 C C . ALA A 1 102 ? -5.518 -9.695 5.296 1.00 86.12 102 ALA A C 1
ATOM 788 O O . ALA A 1 102 ? -4.456 -9.246 5.734 1.00 86.12 102 ALA A O 1
ATOM 789 N N . ALA A 1 103 ? -6.503 -8.886 4.887 1.00 87.75 103 ALA A N 1
ATOM 790 C CA . ALA A 1 103 ? -6.396 -7.428 4.871 1.00 87.75 103 ALA A CA 1
ATOM 791 C C . ALA A 1 103 ? -6.160 -6.834 6.272 1.00 87.75 103 ALA A C 1
ATOM 793 O O . ALA A 1 103 ? -5.361 -5.912 6.440 1.00 87.75 103 ALA A O 1
ATOM 794 N N . ARG A 1 104 ? -6.809 -7.380 7.308 1.00 87.50 104 ARG A N 1
ATOM 795 C CA . ARG A 1 104 ? -6.555 -6.993 8.707 1.00 87.50 104 ARG A CA 1
ATOM 796 C C . ARG A 1 104 ? -5.192 -7.476 9.199 1.00 87.50 104 ARG A C 1
ATOM 798 O O . ARG A 1 104 ? -4.557 -6.783 9.989 1.00 87.50 104 ARG A O 1
ATOM 805 N N . GLY A 1 105 ? -4.734 -8.642 8.749 1.00 81.56 105 GLY A N 1
ATOM 806 C CA . GLY A 1 105 ? -3.412 -9.187 9.064 1.00 81.56 105 GLY A CA 1
ATOM 807 C C . GLY A 1 105 ? -2.268 -8.338 8.506 1.00 81.56 105 GLY A C 1
ATOM 808 O O . GLY A 1 105 ? -1.276 -8.129 9.203 1.00 81.56 105 GLY A O 1
ATOM 809 N N . ALA A 1 106 ? -2.443 -7.753 7.317 1.00 73.31 106 ALA A N 1
ATOM 810 C CA . ALA A 1 106 ? -1.469 -6.860 6.677 1.00 73.31 106 ALA A CA 1
ATOM 811 C C . ALA A 1 106 ? -1.149 -5.586 7.495 1.00 73.31 106 ALA A C 1
ATOM 813 O O . ALA A 1 106 ? -0.160 -4.904 7.231 1.00 73.31 106 ALA A O 1
ATOM 814 N N . GLN A 1 107 ? -1.945 -5.282 8.527 1.00 66.94 107 GLN A N 1
ATOM 815 C CA . GLN A 1 107 ? -1.678 -4.226 9.505 1.00 66.94 107 GLN A CA 1
ATOM 816 C C . GLN A 1 107 ? -0.605 -4.607 10.547 1.00 66.94 107 GLN A C 1
ATOM 818 O O . GLN A 1 107 ? -0.001 -3.721 11.152 1.00 66.94 107 GLN A O 1
ATOM 823 N N . LYS A 1 108 ? -0.406 -5.904 10.830 1.00 53.09 108 LYS A N 1
ATOM 824 C CA . LYS A 1 108 ? 0.201 -6.378 12.090 1.00 53.09 108 LYS A CA 1
ATOM 825 C C . LYS A 1 108 ? 1.720 -6.542 12.113 1.00 53.09 108 LYS A C 1
ATOM 827 O O . LYS A 1 108 ? 2.243 -6.959 13.146 1.00 53.09 108 LYS A O 1
ATOM 832 N N . THR A 1 109 ? 2.461 -6.154 11.083 1.00 48.81 109 THR A N 1
ATOM 833 C CA . THR A 1 109 ? 3.932 -6.211 11.155 1.00 48.81 109 THR A CA 1
ATOM 834 C C . THR A 1 109 ? 4.469 -4.996 11.908 1.00 48.81 109 THR A C 1
ATOM 836 O O . THR A 1 109 ? 4.928 -4.004 11.341 1.00 48.81 109 THR A O 1
ATOM 839 N N . GLY A 1 110 ? 4.344 -5.080 13.232 1.00 43.44 110 GLY A N 1
ATOM 840 C CA . GLY A 1 110 ? 4.929 -4.177 14.205 1.00 43.44 110 GLY A CA 1
ATOM 841 C C . GLY A 1 110 ? 6.440 -4.327 14.229 1.00 43.44 110 GLY A C 1
ATOM 842 O O . GLY A 1 110 ? 6.968 -5.084 15.021 1.00 43.44 110 GLY A O 1
ATOM 843 N N . GLU A 1 111 ? 7.106 -3.601 13.344 1.00 43.03 111 GLU A N 1
ATOM 844 C CA . GLU A 1 111 ? 8.418 -2.982 13.542 1.00 43.03 111 GLU A CA 1
ATOM 845 C C . GLU A 1 111 ? 8.706 -2.208 12.259 1.00 43.03 111 GLU A C 1
ATOM 847 O O . GLU A 1 111 ? 9.371 -2.673 11.334 1.00 43.03 111 GLU A O 1
ATOM 852 N N . PHE A 1 112 ? 8.122 -1.009 12.160 1.00 52.00 112 PHE A N 1
ATOM 853 C CA . PHE A 1 112 ? 8.452 -0.078 11.089 1.00 52.00 112 PHE A CA 1
ATOM 854 C C . PHE A 1 112 ? 9.967 0.122 11.102 1.00 52.00 112 PHE A C 1
ATOM 856 O O . PHE A 1 112 ? 10.516 0.692 12.047 1.00 52.00 112 PHE A O 1
ATOM 863 N N . SER A 1 113 ? 10.656 -0.389 10.080 1.00 44.66 113 SER A N 1
ATOM 864 C CA . SER A 1 113 ? 12.095 -0.203 9.931 1.00 44.66 113 SER A CA 1
ATOM 865 C C . SER A 1 113 ? 12.385 1.299 9.965 1.00 44.66 113 SER A C 1
ATOM 867 O O . SER A 1 113 ? 12.053 2.020 9.022 1.00 44.66 113 SER A O 1
ATOM 869 N N . ARG A 1 114 ? 12.985 1.776 11.068 1.00 50.56 114 ARG A N 1
ATOM 870 C CA . ARG A 1 114 ? 13.182 3.210 11.373 1.00 50.56 114 ARG A CA 1
ATOM 871 C C . ARG A 1 114 ? 13.887 3.993 10.261 1.00 50.56 114 ARG A C 1
ATOM 873 O O . ARG A 1 114 ? 13.813 5.209 10.243 1.00 50.56 114 ARG A O 1
ATOM 880 N N . LYS A 1 115 ? 14.559 3.311 9.327 1.00 53.69 115 LYS A N 1
ATOM 881 C CA . LYS A 1 115 ? 15.261 3.934 8.197 1.00 53.69 115 LYS A CA 1
ATOM 882 C C . LYS A 1 115 ? 14.341 4.539 7.129 1.00 53.69 115 LYS A C 1
ATOM 884 O O . LYS A 1 115 ? 14.834 5.303 6.312 1.00 53.69 115 LYS A O 1
ATOM 889 N N . ARG A 1 116 ? 13.054 4.172 7.080 1.00 59.75 116 ARG A N 1
ATOM 890 C CA . ARG A 1 116 ? 12.123 4.576 5.998 1.00 59.75 116 ARG A CA 1
ATOM 891 C C . ARG A 1 116 ? 10.817 5.188 6.489 1.00 59.75 116 ARG A C 1
ATOM 893 O O . ARG A 1 116 ? 9.912 5.426 5.698 1.00 59.75 116 ARG A O 1
ATOM 900 N N . LEU A 1 117 ? 10.743 5.432 7.790 1.00 56.91 117 LEU A N 1
ATOM 901 C CA . LEU A 1 117 ? 9.686 6.210 8.395 1.00 56.91 117 LEU A CA 1
ATOM 902 C C . LEU A 1 117 ? 10.224 7.627 8.589 1.00 56.91 117 LEU A C 1
ATOM 904 O O . LEU A 1 117 ? 11.132 7.820 9.397 1.00 56.91 117 LEU A O 1
ATOM 908 N N . MET A 1 118 ? 9.688 8.595 7.849 1.00 59.09 118 MET A N 1
ATOM 909 C CA . MET A 1 118 ? 9.906 10.000 8.187 1.00 59.09 118 MET A CA 1
ATOM 910 C C . MET A 1 118 ? 8.981 10.327 9.364 1.00 59.09 118 MET A C 1
ATOM 912 O O . MET A 1 118 ? 7.758 10.303 9.217 1.00 59.09 118 MET A O 1
ATOM 916 N N . VAL A 1 119 ? 9.576 10.503 10.548 1.00 51.56 119 VAL A N 1
ATOM 917 C CA . VAL A 1 119 ? 8.908 10.983 11.770 1.00 51.56 119 VAL A CA 1
ATOM 918 C C . VAL A 1 119 ? 9.322 12.422 12.004 1.00 51.56 119 VAL A C 1
ATOM 920 O O . VAL A 1 119 ? 10.539 12.682 11.867 1.00 51.56 119 VAL A O 1
#

Radius of gyration: 13.86 Å; chains: 1; bounding box: 31×32×29 Å

pLDDT: mean 81.44, std 13.51, range [43.03, 95.19]

Secondary structure (DSSP, 8-state):
-EEEEEE--STHHHHHSSSBPPTT-BEEEGGGGGTT--TTT--HHHHHHHHH-EEESSS--EESEEEEEE--HHHHHHHHHHHHHHHHHHH--SSHHHHHHHHHHTT------TTSEE-

Sequence (119 aa):
MKFPRTIRLDIHDANAFPLAAEPEEWAVTGTFAFADADPAAMTGKEQLAFKNGWLGTENFGRSTFVQVSVIPDEQFKAVVRNLAAHLHENYGAPDMLAAVEAARGAQKTGEFSRKRLMV